Protein AF-F6GIS8-F1 (afdb_monomer_lite)

Sequence (156 aa):
MSRFMKQLMFVLVFIIVSCASQKDEVYVEKISKEFINNEFKYDIDNKVYLVNKKFLYSYSLIHNDKLVDLDLKAIRLTIQGTTLPFSKFDPDYNQTVIKYEYLDEKGKLMFSERTGLIENNNNIWIHPPRQGDAGILQLSAFPYIKLNNKKNGYGN

Foldseek 3Di:
DDPVVVVVVVVVVVVVVVPPPPPDADDQDDFDPVCPPPQQSQQPADDPQHAQDKDKDADWDADPNDTDDDQFGIKIKHFHGGQPPVCVVPVPSRFGKMKIFTAGPVRDGPDMDIDGWGDHQFKTFDQFDCPDPSVVVNVDRPPIGGHPPPPPDDDD

pLDDT: mean 83.44, std 16.34, range [37.34, 98.25]

Secondary structure (DSSP, 8-state):
--HHHHHHHHHHHHHHHTT-----SS-PPPPPGGGTT-TTTTTTT-SSS-TT-EEEEE--EEETTEEEP-S--EEEEEE--SSTTGGGT-TT--SEEEEEEEE-TT--EEEEEEEEEEESSSEEEEPPP-SGGGGGGGGS-TTEEE----------

Radius of gyration: 21.64 Å; chains: 1; bounding box: 45×61×56 Å

Structure (mmCIF, N/CA/C/O backbone):
data_AF-F6GIS8-F1
#
_entry.id   AF-F6GIS8-F1
#
loop_
_atom_site.group_PDB
_atom_site.id
_atom_site.type_symbol
_atom_site.label_atom_id
_atom_site.label_alt_id
_atom_site.label_comp_id
_atom_site.label_asym_id
_atom_site.label_entity_id
_atom_site.label_seq_id
_atom_site.pdbx_PDB_ins_code
_atom_site.Cartn_x
_atom_site.Cartn_y
_atom_site.Cartn_z
_atom_site.occupancy
_atom_site.B_iso_or_equiv
_atom_site.auth_seq_id
_atom_site.auth_comp_id
_atom_site.auth_asym_id
_atom_site.auth_atom_id
_atom_site.pdbx_PDB_model_num
ATOM 1 N N . MET A 1 1 ? 29.284 -45.718 21.729 1.00 59.50 1 MET A N 1
ATOM 2 C CA . MET A 1 1 ? 28.290 -44.619 21.780 1.00 59.50 1 MET A CA 1
ATOM 3 C C . MET A 1 1 ? 27.005 -45.142 22.407 1.00 59.50 1 MET A C 1
ATOM 5 O O . MET A 1 1 ? 26.498 -46.153 21.925 1.00 59.50 1 MET A O 1
ATOM 9 N N . SER A 1 2 ? 26.535 -44.538 23.506 1.00 76.00 2 SER A N 1
ATOM 10 C CA . SER A 1 2 ? 25.368 -45.039 24.250 1.00 76.00 2 SER A CA 1
ATOM 11 C C . SER A 1 2 ? 24.092 -44.962 23.401 1.00 76.00 2 SER A C 1
ATOM 13 O O . SER A 1 2 ? 23.977 -44.130 22.498 1.00 76.00 2 SER A O 1
ATOM 15 N N . ARG A 1 3 ? 23.117 -45.839 23.673 1.00 72.12 3 ARG A N 1
ATOM 16 C CA . ARG A 1 3 ? 21.815 -45.863 22.976 1.00 72.12 3 ARG A CA 1
ATOM 17 C C . ARG A 1 3 ? 21.102 -44.498 23.067 1.00 72.12 3 ARG A C 1
ATOM 19 O O . ARG A 1 3 ? 20.477 -44.075 22.102 1.00 72.12 3 ARG A O 1
ATOM 26 N N . PHE A 1 4 ? 21.331 -43.782 24.171 1.00 71.44 4 PHE A N 1
ATOM 27 C CA . PHE A 1 4 ? 20.887 -42.409 24.414 1.00 71.44 4 PHE A CA 1
ATOM 28 C C . PHE A 1 4 ? 21.554 -41.384 23.479 1.00 71.44 4 PHE A C 1
ATOM 30 O O . PHE A 1 4 ? 20.863 -40.574 22.873 1.00 71.44 4 PHE A O 1
ATOM 37 N N . MET A 1 5 ? 22.874 -41.462 23.257 1.00 66.56 5 MET A N 1
ATOM 38 C CA . MET A 1 5 ? 23.566 -40.570 22.309 1.00 66.56 5 MET A CA 1
ATOM 39 C C . MET A 1 5 ? 23.103 -40.766 20.859 1.00 66.56 5 MET A C 1
ATOM 41 O O . MET A 1 5 ? 23.060 -39.804 20.099 1.00 66.56 5 MET A O 1
ATOM 45 N N . LYS A 1 6 ? 22.722 -41.991 20.468 1.00 60.97 6 LYS A N 1
ATOM 46 C CA . LYS A 1 6 ? 22.160 -42.256 19.131 1.00 60.97 6 LYS A CA 1
ATOM 47 C C . LYS A 1 6 ? 20.760 -41.654 18.963 1.00 60.97 6 LYS A C 1
ATOM 49 O O . LYS A 1 6 ? 20.475 -41.108 17.904 1.00 60.97 6 LYS A O 1
ATOM 54 N N . GLN A 1 7 ? 19.916 -41.718 19.996 1.00 63.69 7 GLN A N 1
ATOM 55 C CA . GLN A 1 7 ? 18.584 -41.098 19.985 1.00 63.69 7 GLN A CA 1
ATOM 56 C C . GLN A 1 7 ? 18.667 -39.567 20.014 1.00 63.69 7 GLN A C 1
ATOM 58 O O . GLN A 1 7 ? 17.967 -38.914 19.248 1.00 63.69 7 GLN A O 1
ATOM 63 N N . LEU A 1 8 ? 19.576 -38.999 20.812 1.00 63.19 8 LEU A N 1
ATOM 64 C CA . LEU A 1 8 ? 19.806 -37.554 20.864 1.00 63.19 8 LEU A CA 1
ATOM 65 C C . LEU A 1 8 ? 20.335 -37.010 19.525 1.00 63.19 8 LEU A C 1
ATOM 67 O O . LEU A 1 8 ? 19.864 -35.974 19.066 1.00 63.19 8 LEU A O 1
ATOM 71 N N . MET A 1 9 ? 21.242 -37.735 18.855 1.00 61.47 9 MET A N 1
ATOM 72 C CA . MET A 1 9 ? 21.676 -37.384 17.496 1.00 61.47 9 MET A CA 1
ATOM 73 C C . MET A 1 9 ? 20.540 -37.485 16.472 1.00 61.47 9 MET A C 1
ATOM 75 O O . MET A 1 9 ? 20.432 -36.613 15.617 1.00 61.47 9 MET A O 1
ATOM 79 N N . PHE A 1 10 ? 19.680 -38.505 16.555 1.00 59.12 10 PHE A N 1
ATOM 80 C CA . PHE A 1 10 ? 18.535 -38.636 15.646 1.00 59.12 10 PHE A CA 1
ATOM 81 C C . PHE A 1 10 ? 17.529 -37.491 15.814 1.00 59.12 10 PHE A C 1
ATOM 83 O O . PHE A 1 10 ? 17.060 -36.944 14.820 1.00 59.12 10 PHE A O 1
ATOM 90 N N . VAL A 1 11 ? 17.242 -37.080 17.053 1.00 60.06 11 VAL A N 1
ATOM 91 C CA . VAL A 1 11 ? 16.357 -35.938 17.333 1.00 60.06 11 VAL A CA 1
ATOM 92 C C . VAL A 1 11 ? 16.974 -34.625 16.842 1.00 60.06 11 VAL A C 1
ATOM 94 O O . VAL A 1 11 ? 16.273 -33.829 16.223 1.00 60.06 11 VAL A O 1
ATOM 97 N N . LEU A 1 12 ? 18.285 -34.417 17.028 1.00 56.62 12 LEU A N 1
ATOM 98 C CA . LEU A 1 12 ? 18.959 -33.218 16.517 1.00 56.62 12 LEU A CA 1
ATOM 99 C C . LEU A 1 12 ? 18.890 -33.125 14.984 1.00 56.62 12 LEU A C 1
ATOM 101 O O . LEU A 1 12 ? 18.630 -32.049 14.459 1.00 56.62 12 LEU A O 1
ATOM 105 N N . VAL A 1 13 ? 19.059 -34.238 14.262 1.00 57.50 13 VAL A N 1
ATOM 106 C CA . VAL A 1 13 ? 18.997 -34.256 12.787 1.00 57.50 13 VAL A CA 1
ATOM 107 C C . VAL A 1 13 ? 17.603 -33.882 12.264 1.00 57.50 13 VAL A C 1
ATOM 109 O O . VAL A 1 13 ? 17.508 -33.147 11.284 1.00 57.50 13 VAL A O 1
ATOM 112 N N . PHE A 1 14 ? 16.519 -34.286 12.936 1.00 54.16 14 PHE A N 1
ATOM 113 C CA . PHE A 1 14 ? 15.154 -33.907 12.534 1.00 54.16 14 PHE A CA 1
ATOM 114 C C . PHE A 1 14 ? 14.824 -32.424 12.776 1.00 54.16 14 PHE A C 1
ATOM 116 O O . PHE A 1 14 ? 14.073 -31.828 11.999 1.00 54.16 14 PHE A O 1
ATOM 123 N N . ILE A 1 15 ? 15.411 -31.804 13.805 1.00 54.47 15 ILE A N 1
ATOM 124 C CA . ILE A 1 15 ? 15.214 -30.373 14.088 1.00 54.47 15 ILE A CA 1
ATOM 125 C C . ILE A 1 15 ? 15.908 -29.506 13.026 1.00 54.47 15 ILE A C 1
ATOM 127 O O . ILE A 1 15 ? 15.362 -28.485 12.617 1.00 54.47 15 ILE A O 1
ATOM 131 N N . ILE A 1 16 ? 17.066 -29.934 12.510 1.00 53.38 16 ILE A N 1
ATOM 132 C CA . ILE A 1 16 ? 17.821 -29.161 11.510 1.00 53.38 16 ILE A CA 1
ATOM 133 C C . ILE A 1 16 ? 17.137 -29.207 10.125 1.00 53.38 16 ILE A C 1
ATOM 135 O O . ILE A 1 16 ? 17.226 -28.247 9.364 1.00 53.38 16 ILE A O 1
ATOM 139 N N . VAL A 1 17 ? 16.396 -30.277 9.806 1.00 52.12 17 VAL A N 1
ATOM 140 C CA . VAL A 1 17 ? 15.697 -30.430 8.509 1.00 52.12 17 VAL A CA 1
ATOM 141 C C . VAL A 1 17 ? 14.349 -29.690 8.460 1.00 52.12 17 VAL A C 1
ATOM 143 O O . VAL A 1 17 ? 13.875 -29.355 7.378 1.00 52.12 17 VAL A O 1
ATOM 146 N N . SER A 1 18 ? 13.750 -29.343 9.605 1.00 46.34 18 SER A N 1
ATOM 147 C CA . SER A 1 18 ? 12.453 -28.635 9.636 1.00 46.34 18 SER A CA 1
ATOM 148 C C . SER A 1 18 ? 12.550 -27.117 9.418 1.00 46.34 18 SER A C 1
ATOM 150 O O . SER A 1 18 ? 11.527 -26.442 9.371 1.00 46.34 18 SER A O 1
ATOM 152 N N . CYS A 1 19 ? 13.757 -26.567 9.241 1.00 42.78 19 CYS A N 1
ATOM 153 C CA . CYS A 1 19 ? 13.974 -25.138 8.977 1.00 42.78 19 CYS A CA 1
ATOM 154 C C . CYS A 1 19 ? 14.082 -24.783 7.484 1.00 42.78 19 CYS A C 1
ATOM 156 O O . CYS A 1 19 ? 14.550 -23.697 7.135 1.00 42.78 19 CYS A O 1
ATOM 158 N N . ALA A 1 20 ? 13.612 -25.650 6.583 1.00 44.81 20 ALA A N 1
ATOM 159 C CA . ALA A 1 20 ? 13.283 -25.231 5.225 1.00 44.81 20 ALA A CA 1
ATOM 160 C C . ALA A 1 20 ? 11.990 -24.397 5.273 1.00 44.81 20 ALA A C 1
ATOM 162 O O . ALA A 1 20 ? 10.901 -24.884 4.983 1.00 44.81 20 ALA A O 1
ATOM 163 N N . SER A 1 21 ? 12.110 -23.143 5.715 1.00 46.19 21 SER A N 1
ATOM 164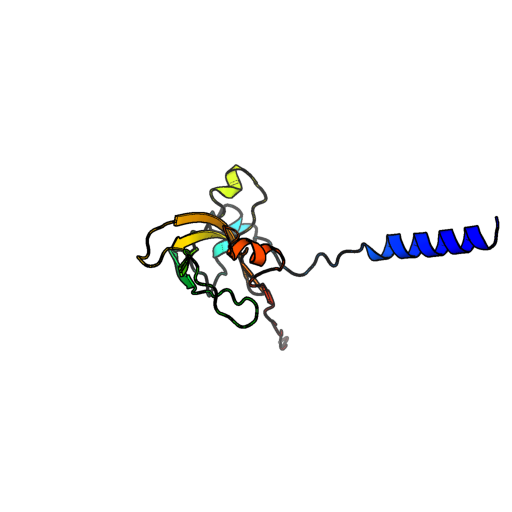 C CA . SER A 1 21 ? 11.060 -22.132 5.587 1.00 46.19 21 SER A CA 1
ATOM 165 C C . SER A 1 21 ? 10.557 -22.156 4.141 1.00 46.19 21 SER A C 1
ATOM 167 O O . SER A 1 21 ? 11.353 -21.976 3.219 1.00 46.19 21 SER A O 1
ATOM 169 N N . GLN A 1 22 ? 9.266 -22.441 3.942 1.00 44.47 22 GLN A N 1
ATOM 170 C CA . GLN A 1 22 ? 8.590 -22.287 2.653 1.00 44.47 22 GLN A CA 1
ATOM 171 C C . GLN A 1 22 ? 8.703 -20.818 2.244 1.00 44.47 22 GLN A C 1
ATOM 173 O O . GLN A 1 22 ? 7.927 -19.966 2.665 1.00 44.47 22 GLN A O 1
ATOM 178 N N . LYS A 1 23 ? 9.744 -20.515 1.477 1.00 47.72 23 LYS A N 1
ATOM 179 C CA . LYS A 1 23 ? 10.152 -19.165 1.104 1.00 47.72 23 LYS A CA 1
ATOM 180 C C . LYS A 1 23 ? 9.486 -18.725 -0.203 1.00 47.72 23 LYS A C 1
ATOM 182 O O . LYS A 1 23 ? 10.121 -18.031 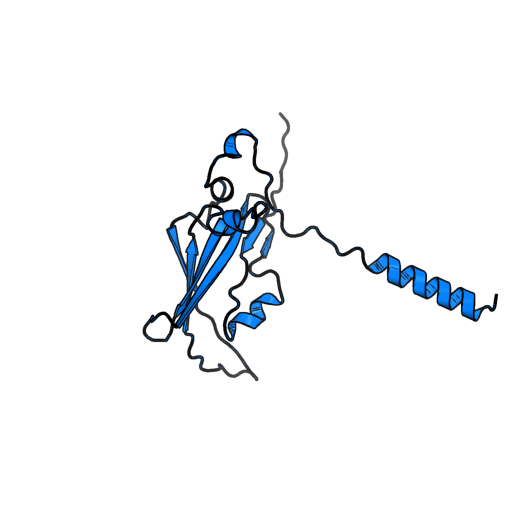-0.973 1.00 47.72 23 LYS A O 1
ATOM 187 N N . ASP A 1 24 ? 8.247 -19.136 -0.478 1.00 56.50 24 ASP A N 1
ATOM 188 C CA . ASP A 1 24 ? 7.653 -19.008 -1.821 1.00 56.50 24 ASP A CA 1
ATOM 189 C C . ASP A 1 24 ? 6.148 -18.692 -1.796 1.00 56.50 24 ASP A C 1
ATOM 191 O O . ASP A 1 24 ? 5.344 -19.435 -2.361 1.00 56.50 24 ASP A O 1
ATOM 195 N N . GLU A 1 25 ? 5.724 -17.595 -1.161 1.00 68.81 25 GLU A N 1
ATOM 196 C CA . GLU A 1 25 ? 4.316 -17.179 -1.289 1.00 68.81 25 GLU A CA 1
ATOM 197 C C . GLU A 1 25 ? 4.129 -15.865 -2.043 1.00 68.81 25 GLU A C 1
ATOM 199 O O . GLU A 1 25 ? 3.347 -15.846 -2.987 1.00 68.81 25 GLU A O 1
ATOM 204 N N . VAL A 1 26 ? 4.876 -14.797 -1.746 1.00 77.88 26 VAL A N 1
ATOM 205 C CA . VAL A 1 26 ? 4.754 -13.552 -2.526 1.00 77.88 26 VAL A CA 1
ATOM 206 C C . VAL A 1 26 ? 5.603 -13.637 -3.794 1.00 77.88 26 VAL A C 1
ATOM 208 O O . VAL A 1 26 ? 6.832 -13.636 -3.734 1.00 77.88 26 VAL A O 1
ATOM 211 N N . TYR A 1 27 ? 4.952 -13.678 -4.956 1.00 85.31 27 TYR A N 1
ATOM 212 C CA . TYR A 1 27 ? 5.625 -13.602 -6.246 1.00 85.31 27 TYR A CA 1
ATOM 213 C C . TYR A 1 27 ? 5.970 -12.142 -6.551 1.00 85.31 27 TYR A C 1
ATOM 215 O O . TYR A 1 27 ? 5.124 -11.361 -6.990 1.00 85.31 27 TYR A O 1
ATOM 223 N N . VAL A 1 28 ? 7.231 -11.781 -6.309 1.00 84.38 28 VAL A N 1
ATOM 224 C CA . VAL A 1 28 ? 7.827 -10.538 -6.814 1.00 84.38 28 VAL A CA 1
ATOM 225 C C . VAL A 1 28 ? 8.109 -10.727 -8.301 1.00 84.38 28 VAL A C 1
ATOM 227 O O . VAL A 1 28 ? 8.708 -11.727 -8.708 1.00 84.38 28 VAL A O 1
ATOM 230 N N . GLU A 1 29 ? 7.655 -9.793 -9.126 1.00 76.62 29 GLU A N 1
ATOM 231 C CA . GLU A 1 29 ? 7.816 -9.907 -10.569 1.00 76.62 29 GLU A CA 1
ATOM 232 C C . GLU A 1 29 ? 9.278 -9.783 -11.020 1.00 76.62 29 GLU A C 1
ATOM 234 O O . GLU A 1 29 ? 10.116 -9.135 -10.392 1.00 76.62 29 GLU A O 1
ATOM 239 N N . LYS A 1 30 ? 9.580 -10.423 -12.152 1.00 83.38 30 LYS A N 1
ATOM 240 C CA . LYS A 1 30 ? 10.847 -10.248 -12.861 1.00 83.38 30 LYS A CA 1
ATOM 241 C C . LYS A 1 30 ? 10.602 -9.319 -14.036 1.00 83.38 30 LYS A C 1
ATOM 243 O O . LYS A 1 30 ? 9.879 -9.682 -14.961 1.00 83.38 30 LYS A O 1
ATOM 248 N N . ILE A 1 31 ? 11.245 -8.161 -14.011 1.00 85.25 31 ILE A N 1
ATOM 249 C CA . ILE A 1 31 ? 11.080 -7.142 -15.044 1.00 85.25 31 ILE A CA 1
ATOM 250 C C . ILE A 1 31 ? 11.759 -7.574 -16.348 1.00 85.25 31 ILE A C 1
ATOM 252 O O . ILE A 1 31 ? 12.907 -8.031 -16.354 1.00 85.25 31 ILE A O 1
ATOM 256 N N . SER A 1 32 ? 11.049 -7.430 -17.469 1.00 83.81 32 SER A N 1
ATOM 257 C CA . SER A 1 32 ? 11.602 -7.687 -18.799 1.00 83.81 32 SER A CA 1
ATOM 258 C C . SER A 1 32 ? 12.686 -6.658 -19.148 1.00 83.81 32 SER A C 1
ATOM 260 O O . SER A 1 32 ? 12.671 -5.511 -18.701 1.00 83.81 32 SER A O 1
ATOM 262 N N . LYS A 1 33 ? 13.662 -7.055 -19.976 1.00 86.94 33 LYS A N 1
ATOM 263 C CA . LYS A 1 33 ? 14.813 -6.197 -20.333 1.00 86.94 33 LYS A CA 1
ATOM 264 C C . LYS A 1 33 ? 14.405 -4.854 -20.954 1.00 86.94 33 LYS A C 1
ATOM 266 O O . LYS A 1 33 ? 15.117 -3.872 -20.784 1.00 86.94 33 LYS A O 1
ATOM 271 N N . GLU A 1 34 ? 13.271 -4.813 -21.646 1.00 88.88 34 GLU A N 1
ATOM 272 C CA . GLU A 1 34 ? 12.689 -3.601 -22.241 1.00 88.88 34 GLU A CA 1
ATOM 273 C C . GLU A 1 34 ? 12.262 -2.555 -21.194 1.00 88.88 34 GLU A C 1
ATOM 275 O O . GLU A 1 34 ? 12.366 -1.360 -21.459 1.00 88.88 34 GLU A O 1
ATOM 280 N N . PHE A 1 35 ? 11.850 -2.973 -19.991 1.00 86.06 35 PHE A N 1
ATOM 281 C CA . PHE A 1 35 ? 11.367 -2.072 -18.939 1.00 86.06 35 PHE A CA 1
ATOM 282 C C . PHE A 1 35 ? 12.402 -1.804 -17.846 1.00 86.06 35 PHE A C 1
ATOM 284 O O . PHE A 1 35 ? 12.107 -1.084 -16.898 1.00 86.06 35 PHE A O 1
ATOM 291 N N . ILE A 1 36 ? 13.629 -2.323 -17.958 1.00 86.06 36 ILE A N 1
ATOM 292 C CA . ILE A 1 36 ? 14.623 -2.232 -16.875 1.00 86.06 36 ILE A CA 1
ATOM 293 C C . ILE A 1 36 ? 14.918 -0.780 -16.448 1.00 86.06 36 ILE A C 1
ATOM 295 O O . ILE A 1 36 ? 15.043 -0.487 -15.254 1.00 86.06 36 ILE A O 1
ATOM 299 N N . ASN A 1 37 ? 14.927 0.135 -17.424 1.00 87.38 37 ASN A N 1
ATOM 300 C CA . ASN A 1 37 ? 15.158 1.569 -17.234 1.00 87.38 37 ASN A CA 1
ATOM 301 C C . ASN A 1 37 ? 13.866 2.377 -17.036 1.00 87.38 37 ASN A C 1
ATOM 303 O O . ASN A 1 37 ? 13.935 3.589 -16.853 1.00 87.38 37 ASN A O 1
ATOM 307 N N . ASN A 1 38 ? 12.695 1.739 -17.086 1.00 89.31 38 ASN A N 1
ATOM 308 C CA . ASN A 1 38 ? 11.431 2.408 -16.810 1.00 89.31 38 ASN A CA 1
ATOM 309 C C . ASN A 1 38 ? 11.296 2.620 -15.293 1.00 89.31 38 ASN A C 1
ATOM 311 O O . ASN A 1 38 ? 11.485 1.695 -14.495 1.00 89.31 38 ASN A O 1
ATOM 315 N N . GLU A 1 39 ? 10.993 3.852 -14.886 1.00 88.19 39 GLU A N 1
ATOM 316 C CA . GLU A 1 39 ? 10.791 4.200 -13.478 1.00 88.19 39 GLU A CA 1
ATOM 317 C C . GLU A 1 39 ? 9.514 3.575 -12.900 1.00 88.19 39 GLU A C 1
ATOM 319 O O . GLU A 1 39 ? 9.483 3.265 -11.713 1.00 88.19 39 GLU A O 1
ATOM 324 N N . PHE A 1 40 ? 8.519 3.309 -13.751 1.00 90.75 40 PHE A N 1
ATOM 325 C CA . PHE A 1 40 ? 7.229 2.701 -13.420 1.00 90.75 40 PHE A CA 1
ATOM 326 C C . PHE A 1 40 ? 7.193 1.189 -13.661 1.00 90.75 40 PHE A C 1
ATOM 328 O O . PHE A 1 40 ? 6.120 0.605 -13.757 1.00 90.75 40 PHE A O 1
ATOM 335 N N . LYS A 1 41 ? 8.345 0.527 -13.820 1.00 92.06 41 LYS A N 1
ATOM 336 C CA . LYS A 1 41 ? 8.404 -0.886 -14.236 1.00 92.06 41 LYS A CA 1
ATOM 337 C C . LYS A 1 41 ? 7.602 -1.858 -13.362 1.00 92.06 41 LYS A C 1
ATOM 339 O O . LYS A 1 41 ? 7.168 -2.863 -13.900 1.00 92.06 41 LYS A O 1
ATOM 344 N N . TYR A 1 42 ? 7.380 -1.524 -12.087 1.00 93.69 42 TYR A N 1
ATOM 345 C CA . TYR A 1 42 ? 6.579 -2.324 -11.151 1.00 93.69 42 TYR A CA 1
ATOM 346 C C . TYR A 1 42 ? 5.104 -1.899 -11.053 1.00 93.69 42 TYR A C 1
ATOM 348 O O . TYR A 1 42 ? 4.363 -2.404 -10.222 1.00 93.69 42 TYR A O 1
ATOM 356 N N . ASP A 1 43 ? 4.681 -0.917 -11.852 1.00 93.69 43 ASP A N 1
ATOM 357 C CA . ASP A 1 43 ? 3.312 -0.391 -11.844 1.00 93.69 43 ASP A CA 1
ATOM 358 C C . ASP A 1 43 ? 2.531 -0.752 -13.113 1.00 93.69 43 ASP A C 1
ATOM 360 O O . ASP A 1 43 ? 1.323 -0.525 -13.180 1.00 93.69 43 ASP A O 1
ATOM 364 N N . ILE A 1 44 ? 3.225 -1.238 -14.150 1.00 91.31 44 ILE A N 1
ATOM 365 C CA . ILE A 1 44 ? 2.691 -1.382 -15.514 1.00 91.31 44 ILE A CA 1
ATOM 366 C C . ILE A 1 44 ? 1.580 -2.431 -15.582 1.00 91.31 44 ILE A C 1
ATOM 368 O O . ILE A 1 44 ? 0.645 -2.275 -16.369 1.00 91.31 44 ILE A O 1
ATOM 372 N N . ASP A 1 45 ? 1.672 -3.497 -14.791 1.00 90.12 45 ASP A N 1
ATOM 373 C CA . ASP A 1 45 ? 0.700 -4.586 -14.778 1.00 90.12 45 ASP A CA 1
ATOM 374 C C . ASP A 1 45 ? -0.316 -4.496 -13.626 1.00 90.12 45 ASP A C 1
ATOM 376 O O . ASP A 1 45 ? -1.230 -5.329 -13.563 1.00 90.12 45 ASP A O 1
ATOM 380 N N . ASN A 1 46 ? -0.243 -3.443 -12.797 1.00 94.00 46 ASN A N 1
ATOM 381 C CA . ASN A 1 46 ? -1.265 -3.129 -11.800 1.00 94.00 46 ASN A CA 1
ATOM 382 C C . ASN A 1 46 ? -2.612 -2.864 -12.496 1.00 94.00 46 ASN A C 1
ATOM 384 O O . ASN A 1 46 ? -2.716 -2.046 -13.412 1.00 94.00 46 ASN A O 1
ATOM 388 N N . LYS A 1 47 ? -3.686 -3.518 -12.040 1.00 95.06 47 LYS A N 1
ATOM 389 C CA . LYS A 1 47 ? -5.054 -3.360 -12.574 1.00 95.06 47 LYS A CA 1
ATOM 390 C C . LYS A 1 47 ? -5.982 -2.691 -11.566 1.00 95.06 47 LYS A C 1
ATOM 392 O O . LYS A 1 47 ? -6.875 -1.932 -11.946 1.00 95.06 47 LYS A O 1
ATOM 397 N N . VAL A 1 48 ? -5.786 -2.958 -10.280 1.00 95.25 48 VAL A N 1
ATOM 398 C CA . VAL A 1 48 ? -6.595 -2.436 -9.177 1.00 95.25 48 VAL A CA 1
ATOM 399 C C . VAL A 1 48 ? -5.939 -1.188 -8.596 1.00 95.25 48 VAL A C 1
ATOM 401 O O . VAL A 1 48 ? -6.572 -0.123 -8.525 1.00 95.25 48 VAL A O 1
ATOM 404 N N . TYR A 1 49 ? -4.665 -1.296 -8.223 1.00 96.06 49 TYR A N 1
ATOM 405 C CA . TYR A 1 49 ? -3.900 -0.274 -7.519 1.00 96.06 49 TYR A CA 1
ATOM 406 C C . TYR A 1 49 ? -3.098 0.588 -8.496 1.00 96.06 49 TYR A C 1
ATOM 408 O O . TYR A 1 49 ? -1.873 0.574 -8.544 1.00 96.06 49 TYR A O 1
ATOM 416 N N . LEU A 1 50 ? -3.830 1.372 -9.286 1.00 97.00 50 LEU A N 1
ATOM 417 C CA . LEU A 1 50 ? -3.251 2.286 -10.271 1.00 97.00 50 LEU A CA 1
ATOM 418 C C . LEU A 1 50 ? -2.612 3.512 -9.605 1.00 97.00 50 LEU A C 1
ATOM 420 O O . LEU A 1 50 ? -3.143 4.037 -8.623 1.00 97.00 50 LEU A O 1
ATOM 424 N N . VAL A 1 51 ? -1.521 4.015 -10.186 1.00 96.62 51 VAL A N 1
ATOM 425 C CA . VAL A 1 51 ? -0.825 5.231 -9.732 1.00 96.62 51 VAL A CA 1
ATOM 426 C C . VAL A 1 51 ? -1.806 6.399 -9.560 1.00 96.62 51 VAL A C 1
ATOM 428 O O . VAL A 1 51 ? -2.719 6.598 -10.361 1.00 96.62 51 VAL A O 1
ATOM 431 N N . ASN A 1 52 ? -1.628 7.172 -8.488 1.00 96.69 52 ASN A N 1
ATOM 432 C CA . ASN A 1 52 ? -2.487 8.264 -8.016 1.00 96.69 52 ASN A CA 1
ATOM 433 C C . ASN A 1 52 ? -3.874 7.864 -7.488 1.00 96.69 52 ASN A C 1
ATOM 435 O O . ASN A 1 52 ? -4.579 8.733 -6.959 1.00 96.69 52 ASN A O 1
ATOM 439 N N . LYS A 1 53 ? -4.281 6.585 -7.545 1.00 97.88 53 LYS A N 1
ATOM 440 C CA . LYS A 1 53 ? -5.498 6.156 -6.844 1.00 97.88 53 LYS A CA 1
ATOM 441 C C . LYS A 1 53 ? -5.336 6.264 -5.336 1.00 97.88 53 LYS A C 1
ATOM 443 O O . LYS A 1 53 ? -4.252 6.092 -4.773 1.00 97.88 53 LYS A O 1
ATOM 448 N N . LYS A 1 54 ? -6.468 6.536 -4.690 1.00 98.00 54 LYS A N 1
ATOM 449 C CA . LYS A 1 54 ? -6.592 6.642 -3.241 1.00 98.00 54 LYS A CA 1
ATOM 450 C C . LYS A 1 54 ? -7.680 5.702 -2.752 1.00 98.00 54 LYS A C 1
ATOM 452 O O . LYS A 1 54 ? -8.752 5.642 -3.346 1.00 98.00 54 LYS A O 1
ATOM 457 N N . PHE A 1 55 ? -7.400 5.017 -1.655 1.00 96.88 55 PHE A N 1
ATOM 458 C CA . PHE A 1 55 ? -8.324 4.118 -0.979 1.00 96.88 55 PHE A CA 1
ATOM 459 C C . PHE A 1 55 ? -8.439 4.564 0.471 1.00 96.88 55 PHE A C 1
ATOM 461 O O . PHE A 1 55 ? -7.432 4.902 1.095 1.00 96.88 55 PHE A O 1
ATOM 468 N N . LEU A 1 56 ? -9.661 4.595 0.990 1.00 96.31 56 LEU A N 1
ATOM 469 C CA . LEU A 1 56 ? -9.928 4.932 2.379 1.00 96.31 56 LEU A CA 1
ATOM 470 C C . LEU A 1 56 ? -10.399 3.670 3.094 1.00 96.31 56 LEU A C 1
ATOM 472 O O . LEU A 1 56 ? -11.415 3.091 2.717 1.00 96.31 56 LEU A O 1
ATOM 476 N N . TYR A 1 57 ? -9.652 3.255 4.107 1.00 91.94 57 TYR A N 1
ATOM 477 C CA . TYR A 1 57 ? -9.978 2.117 4.951 1.00 91.94 57 TYR A CA 1
ATOM 478 C C . TYR A 1 57 ? -10.485 2.617 6.299 1.00 91.94 57 TYR A C 1
ATOM 480 O O . TYR A 1 57 ? -9.845 3.454 6.941 1.00 91.94 57 TYR A O 1
ATOM 488 N N . SER A 1 58 ? -11.616 2.075 6.736 1.00 87.50 58 SER A N 1
ATOM 489 C CA . SER A 1 58 ? -12.024 2.089 8.138 1.00 87.50 58 SER A CA 1
ATOM 490 C C . SER A 1 58 ? -11.482 0.845 8.833 1.00 87.50 58 SER A C 1
ATOM 492 O O . SER A 1 58 ? -11.297 -0.195 8.201 1.00 87.50 58 SER A O 1
ATOM 494 N N . TYR A 1 59 ? -11.279 0.925 10.139 1.00 85.94 59 TYR A N 1
ATOM 495 C CA . TYR A 1 59 ? -10.839 -0.202 10.948 1.00 85.94 59 TYR A CA 1
ATOM 496 C C . TYR A 1 59 ? -11.466 -0.106 12.341 1.00 85.94 59 TYR A C 1
ATOM 498 O O . TYR A 1 59 ? -11.960 0.948 12.741 1.00 85.94 59 TYR A O 1
ATOM 506 N N . SER A 1 60 ? -11.478 -1.221 13.061 1.00 89.88 60 SER A N 1
ATOM 507 C CA . SER A 1 60 ? -12.047 -1.317 14.402 1.00 89.88 60 SER A CA 1
ATOM 508 C C . SER A 1 60 ? -11.207 -2.265 15.240 1.00 89.88 60 SER A C 1
ATOM 510 O O . SER A 1 60 ? -10.871 -3.355 14.772 1.00 89.88 60 SER A O 1
ATOM 512 N N . LEU A 1 61 ? -10.919 -1.883 16.481 1.00 89.94 61 LEU A N 1
ATOM 513 C CA . LEU A 1 61 ? -10.325 -2.776 17.467 1.00 89.94 61 LEU A CA 1
ATOM 514 C C . LEU A 1 61 ? -11.430 -3.304 18.383 1.00 89.94 61 LEU A C 1
ATOM 516 O O . LEU A 1 61 ? -12.210 -2.529 18.935 1.00 89.94 61 LEU A O 1
ATOM 520 N N . ILE A 1 62 ? -11.492 -4.626 18.531 1.00 92.75 62 ILE A N 1
ATOM 521 C CA . ILE A 1 62 ? -12.423 -5.300 19.436 1.00 92.75 62 ILE A CA 1
ATOM 522 C C . ILE A 1 62 ? -11.601 -5.946 20.547 1.00 92.75 62 ILE A C 1
ATOM 524 O O . ILE A 1 62 ? -10.704 -6.744 20.277 1.00 92.75 62 ILE A O 1
ATOM 528 N N . HIS A 1 63 ? -11.914 -5.610 21.795 1.00 92.62 63 HIS A N 1
ATOM 529 C CA . HIS A 1 63 ? -11.298 -6.197 22.978 1.00 92.62 63 HIS A CA 1
ATOM 530 C C . HIS A 1 63 ? -12.391 -6.681 23.932 1.00 92.62 63 HIS A C 1
ATOM 532 O O . HIS A 1 63 ? -13.237 -5.893 24.351 1.00 92.62 63 HIS A O 1
ATOM 538 N N . ASN A 1 64 ? -12.382 -7.976 24.271 1.00 95.75 64 ASN A N 1
ATOM 539 C CA . ASN A 1 64 ? -13.414 -8.622 25.096 1.00 95.75 64 ASN A CA 1
ATOM 540 C C . ASN A 1 64 ? -14.842 -8.305 24.607 1.00 95.75 64 ASN A C 1
ATOM 542 O O . ASN A 1 64 ? -15.669 -7.811 25.373 1.00 95.75 64 ASN A O 1
ATOM 546 N N . ASP A 1 65 ? -15.084 -8.510 23.308 1.00 95.69 65 ASP A N 1
ATOM 547 C CA . ASP A 1 65 ? -16.358 -8.249 22.616 1.00 95.69 65 ASP A CA 1
ATOM 548 C C . ASP A 1 65 ? -16.857 -6.794 22.664 1.00 95.69 65 ASP A C 1
ATOM 550 O O . ASP A 1 65 ? -18.002 -6.502 22.317 1.00 95.69 65 ASP A O 1
ATOM 554 N N . LYS A 1 66 ? -15.996 -5.849 23.056 1.00 96.75 66 LYS A N 1
ATOM 555 C CA . LYS A 1 66 ? -16.295 -4.416 23.061 1.00 96.75 66 LYS A CA 1
ATOM 556 C C . LYS A 1 66 ? -15.462 -3.696 22.017 1.00 96.75 66 LYS A C 1
ATOM 558 O O . LYS A 1 66 ? -14.257 -3.922 21.907 1.00 96.75 66 LYS A O 1
ATOM 563 N N . LEU A 1 67 ? -16.112 -2.802 21.277 1.00 94.81 67 LEU A N 1
ATOM 564 C CA . LEU A 1 67 ? -15.417 -1.851 20.418 1.00 94.81 67 LEU A CA 1
ATOM 565 C C . LEU A 1 67 ? -14.586 -0.909 21.288 1.00 94.81 67 LEU A C 1
ATOM 567 O O . LEU A 1 67 ? -15.096 -0.323 22.245 1.00 94.81 67 LEU A O 1
ATOM 571 N N . VAL A 1 68 ? -13.310 -0.787 20.949 1.00 93.94 68 VAL A N 1
ATOM 572 C CA . VAL A 1 68 ? -12.404 0.185 21.552 1.00 93.94 68 VAL A CA 1
ATOM 573 C C . VAL A 1 68 ? -12.509 1.477 20.754 1.00 93.94 68 VAL A C 1
ATOM 575 O O . VAL A 1 68 ? -12.428 1.458 19.524 1.00 93.94 68 VAL A O 1
ATOM 578 N N . ASP A 1 69 ? -12.701 2.593 21.451 1.00 92.31 69 ASP A N 1
ATOM 579 C CA . ASP A 1 69 ? -12.639 3.910 20.828 1.00 92.31 69 ASP A CA 1
ATOM 580 C C . ASP A 1 69 ? -11.174 4.302 20.607 1.00 92.31 69 ASP A C 1
ATOM 582 O O . ASP A 1 69 ? -10.382 4.313 21.548 1.00 92.31 69 ASP A O 1
ATOM 586 N N . LEU A 1 70 ? -10.809 4.561 19.351 1.00 90.62 70 LEU A N 1
ATOM 587 C CA . LEU A 1 70 ? -9.435 4.844 18.927 1.00 90.62 70 LEU A CA 1
ATOM 588 C C . LEU A 1 70 ? -9.320 6.270 18.398 1.00 90.62 70 LEU A C 1
ATOM 590 O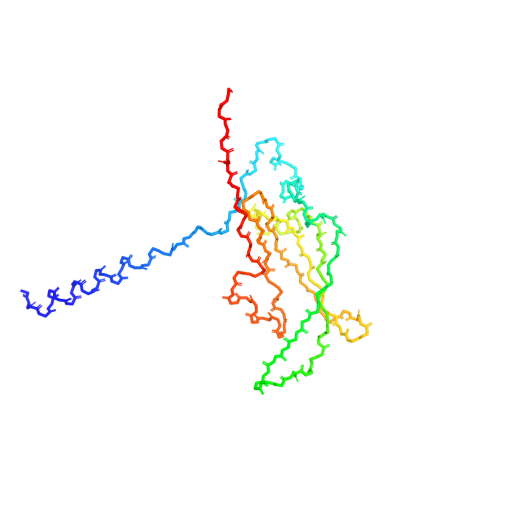 O . LEU A 1 70 ? -10.223 6.732 17.705 1.00 90.62 70 LEU A O 1
ATOM 594 N N . ASP A 1 71 ? -8.193 6.936 18.640 1.00 90.88 71 ASP A N 1
ATOM 595 C CA . ASP A 1 71 ? -7.934 8.270 18.075 1.00 90.88 71 ASP A CA 1
ATOM 596 C C . ASP A 1 71 ? -7.822 8.231 16.545 1.00 90.88 71 ASP A C 1
ATOM 598 O O . ASP A 1 71 ? -8.296 9.121 15.837 1.00 90.88 71 ASP A O 1
ATOM 602 N N . LEU A 1 72 ? -7.205 7.169 16.027 1.00 92.06 72 LEU A N 1
ATOM 603 C CA . LEU A 1 72 ? -7.143 6.899 14.602 1.00 92.06 72 LEU A CA 1
ATOM 604 C C . LEU A 1 72 ? -8.530 6.408 14.135 1.00 92.06 72 LEU A C 1
ATOM 606 O O . LEU A 1 72 ? -9.141 5.519 14.722 1.00 92.06 72 LEU A O 1
ATOM 610 N N . LYS A 1 73 ? -9.061 7.015 13.071 1.00 92.50 73 LYS A N 1
ATOM 611 C CA . LYS A 1 73 ? -10.402 6.709 12.537 1.00 92.50 73 LYS A CA 1
ATOM 612 C C . LYS A 1 73 ? -10.370 6.165 11.119 1.00 92.50 73 LYS A C 1
ATOM 614 O O . LYS A 1 73 ? -11.229 5.368 10.745 1.00 92.50 73 LYS A O 1
ATOM 619 N N . ALA A 1 74 ? -9.380 6.567 10.327 1.00 94.38 74 ALA A N 1
ATOM 620 C CA . ALA A 1 74 ? -9.238 6.088 8.962 1.00 94.38 74 ALA A CA 1
ATOM 621 C C . ALA A 1 74 ? -7.778 6.001 8.523 1.00 94.38 74 ALA A C 1
ATOM 623 O O . ALA A 1 74 ? -6.923 6.776 8.951 1.00 94.38 74 ALA A O 1
ATOM 624 N N . ILE A 1 75 ? -7.516 5.084 7.597 1.00 95.12 75 ILE A N 1
ATOM 625 C CA . ILE A 1 75 ? -6.231 4.956 6.914 1.00 95.12 75 ILE A CA 1
ATOM 626 C C . ILE A 1 75 ? -6.462 5.245 5.436 1.00 95.12 75 ILE A C 1
ATOM 628 O O . ILE A 1 75 ? -7.221 4.549 4.761 1.00 95.12 75 ILE A O 1
ATOM 632 N N . ARG A 1 76 ? -5.796 6.271 4.911 1.00 97.50 76 ARG A N 1
ATOM 633 C CA . ARG A 1 76 ? -5.793 6.585 3.484 1.00 97.50 76 ARG A CA 1
ATOM 634 C C . ARG A 1 76 ? -4.535 6.022 2.838 1.00 97.50 76 ARG A C 1
ATOM 636 O O . ARG A 1 76 ? -3.428 6.465 3.125 1.00 97.50 76 ARG A O 1
ATOM 643 N N . LEU A 1 77 ? -4.724 5.076 1.930 1.00 97.44 77 LEU A N 1
ATOM 644 C CA . LEU A 1 77 ? -3.691 4.549 1.047 1.00 97.44 77 LEU A CA 1
ATOM 645 C C . LEU A 1 77 ? -3.661 5.377 -0.235 1.00 97.44 77 LEU A C 1
ATOM 647 O O . LEU A 1 77 ? -4.691 5.540 -0.883 1.00 97.44 77 LEU A O 1
ATOM 651 N N . THR A 1 78 ? -2.491 5.872 -0.623 1.00 98.25 78 THR A N 1
ATOM 652 C CA . THR A 1 78 ? -2.251 6.486 -1.935 1.00 98.25 78 THR A CA 1
ATOM 653 C C . THR A 1 78 ? -1.217 5.670 -2.691 1.00 98.25 78 THR A C 1
ATOM 655 O O . THR A 1 78 ? -0.134 5.416 -2.160 1.00 98.25 78 THR A O 1
ATOM 658 N N . ILE A 1 79 ? -1.526 5.305 -3.933 1.00 97.88 79 ILE A N 1
ATOM 659 C CA . ILE A 1 79 ? -0.563 4.656 -4.824 1.00 97.88 79 ILE A CA 1
ATOM 660 C C . ILE A 1 79 ? 0.325 5.739 -5.417 1.00 97.88 79 ILE A C 1
ATOM 662 O O . ILE A 1 79 ? -0.150 6.574 -6.185 1.00 97.88 79 ILE A O 1
ATOM 666 N N . GLN A 1 80 ? 1.593 5.776 -5.014 1.00 96.88 80 GLN A N 1
ATOM 667 C CA . GLN A 1 80 ? 2.531 6.777 -5.521 1.00 96.88 80 GLN A CA 1
ATOM 668 C C . GLN A 1 80 ? 3.148 6.343 -6.849 1.00 96.88 80 GLN A C 1
ATOM 670 O O . GLN A 1 80 ? 3.423 7.203 -7.681 1.00 96.88 80 GLN A O 1
ATOM 675 N N . GLY A 1 81 ? 3.308 5.034 -7.051 1.00 94.38 81 GLY A N 1
ATOM 676 C CA . GLY A 1 81 ? 4.015 4.497 -8.205 1.00 94.38 81 GLY A CA 1
ATOM 677 C C . GLY A 1 81 ? 5.525 4.621 -8.056 1.00 94.38 81 GLY A C 1
ATOM 678 O O . GLY A 1 81 ? 6.036 5.230 -7.111 1.00 94.38 81 GLY A O 1
ATOM 679 N N . THR A 1 82 ? 6.233 4.088 -9.041 1.00 93.31 82 THR A N 1
ATOM 680 C CA . THR A 1 82 ? 7.689 4.000 -9.130 1.00 93.31 82 THR A CA 1
ATOM 681 C C . THR A 1 82 ? 8.319 3.178 -8.007 1.00 93.31 82 THR A C 1
ATOM 683 O O . THR A 1 82 ? 7.645 2.716 -7.088 1.00 93.31 82 THR A O 1
ATOM 686 N N . THR A 1 83 ? 9.645 3.036 -8.051 1.00 90.50 83 THR A N 1
ATOM 687 C CA . THR A 1 83 ? 10.462 2.529 -6.933 1.00 90.50 83 THR A CA 1
ATOM 688 C C . THR A 1 83 ? 11.027 3.642 -6.050 1.00 90.50 83 THR A C 1
ATOM 690 O O . THR A 1 83 ? 11.696 3.378 -5.048 1.00 90.50 83 THR A O 1
ATOM 693 N N . LEU A 1 84 ? 10.827 4.908 -6.423 1.00 87.62 84 LEU A N 1
ATOM 694 C CA . LEU A 1 84 ? 11.370 6.049 -5.701 1.00 87.62 84 LEU A CA 1
ATOM 695 C C . LEU A 1 84 ? 10.458 6.434 -4.524 1.00 87.62 84 LEU A C 1
ATOM 697 O O . LEU A 1 84 ? 9.237 6.437 -4.644 1.00 87.62 84 LEU A O 1
ATOM 701 N N . PRO A 1 85 ? 11.031 6.820 -3.370 1.00 89.19 85 PRO A N 1
ATOM 702 C CA . PRO A 1 85 ? 12.451 7.093 -3.149 1.00 89.19 85 PRO A CA 1
ATOM 703 C C . PRO A 1 85 ? 13.289 5.870 -2.743 1.00 89.19 85 PRO A C 1
ATOM 705 O O . PRO A 1 85 ? 14.501 6.019 -2.610 1.00 89.19 85 PRO A O 1
ATOM 708 N N . PHE A 1 86 ? 12.688 4.699 -2.514 1.00 90.31 86 PHE A N 1
ATOM 709 C CA . PHE A 1 86 ? 13.378 3.553 -1.911 1.00 90.31 86 PHE A CA 1
ATOM 710 C C . PHE A 1 86 ? 14.547 3.043 -2.742 1.00 90.31 86 PHE A C 1
ATOM 712 O O . PHE A 1 86 ? 15.593 2.774 -2.161 1.00 90.31 86 PHE A O 1
ATOM 719 N N . SER A 1 87 ? 14.447 3.050 -4.073 1.00 88.44 87 SER A N 1
ATOM 720 C CA . SER A 1 87 ? 15.554 2.624 -4.940 1.00 88.44 87 SER A CA 1
ATOM 721 C C . SER A 1 87 ? 16.835 3.460 -4.813 1.00 88.44 87 SER A C 1
ATOM 723 O O . SER A 1 87 ? 17.880 3.049 -5.306 1.00 88.44 87 SER A O 1
ATOM 725 N N . LYS A 1 88 ? 16.794 4.624 -4.142 1.00 89.19 88 LYS A N 1
ATOM 726 C CA . LYS A 1 88 ? 18.002 5.395 -3.790 1.00 89.19 88 LYS A CA 1
ATOM 727 C C . LYS A 1 88 ? 18.771 4.809 -2.604 1.00 89.19 88 LYS A C 1
ATOM 729 O O . LYS A 1 88 ? 19.963 5.068 -2.481 1.00 89.19 88 LYS A O 1
ATOM 734 N N . PHE A 1 89 ? 18.085 4.095 -1.718 1.00 90.88 89 PHE A N 1
ATOM 735 C CA . PHE A 1 89 ? 18.639 3.530 -0.485 1.00 90.88 89 PHE A CA 1
ATOM 736 C C . PHE A 1 89 ? 18.799 2.011 -0.575 1.00 90.88 89 PHE A C 1
ATOM 738 O O . PHE A 1 89 ? 19.717 1.458 0.019 1.00 90.88 89 PHE A O 1
ATOM 745 N N . ASP A 1 90 ? 17.916 1.367 -1.332 1.00 87.69 90 ASP A N 1
ATOM 746 C CA . ASP A 1 90 ? 17.893 -0.061 -1.603 1.00 87.69 90 ASP A CA 1
ATOM 747 C C . ASP A 1 90 ? 17.739 -0.273 -3.119 1.00 87.69 90 ASP A C 1
ATOM 749 O O . ASP A 1 90 ? 16.620 -0.223 -3.635 1.00 87.69 90 ASP A O 1
ATOM 753 N N . PRO A 1 91 ? 18.848 -0.462 -3.858 1.00 86.50 91 PRO A N 1
ATOM 754 C CA . PRO A 1 91 ? 18.815 -0.685 -5.303 1.00 86.50 91 PRO A CA 1
ATOM 755 C C . PRO A 1 91 ? 17.970 -1.892 -5.733 1.00 86.50 91 PRO A C 1
ATOM 757 O O . PRO A 1 91 ? 17.526 -1.927 -6.880 1.00 86.50 91 PRO A O 1
ATOM 760 N N . ASP A 1 92 ? 17.720 -2.838 -4.822 1.00 86.62 92 ASP A N 1
ATOM 761 C CA . ASP A 1 92 ? 16.939 -4.053 -5.060 1.00 86.62 92 ASP A CA 1
ATOM 762 C C . ASP A 1 92 ? 15.453 -3.880 -4.682 1.00 86.62 92 ASP A C 1
ATOM 764 O O . ASP A 1 92 ? 14.689 -4.851 -4.640 1.00 86.62 92 ASP A O 1
ATOM 768 N N . TYR A 1 93 ? 15.009 -2.645 -4.424 1.00 87.50 93 TYR A N 1
ATOM 769 C CA . TYR A 1 93 ? 13.611 -2.350 -4.141 1.00 87.50 93 TYR A CA 1
ATOM 770 C C . TYR A 1 93 ? 12.726 -2.559 -5.380 1.00 87.50 93 TYR A C 1
ATOM 772 O O . TYR A 1 93 ? 12.671 -1.726 -6.290 1.00 87.50 93 TYR A O 1
ATOM 780 N N . ASN A 1 94 ? 11.996 -3.675 -5.379 1.00 91.62 94 ASN A N 1
ATOM 781 C CA . ASN A 1 94 ? 11.280 -4.204 -6.542 1.00 91.62 94 ASN A CA 1
ATOM 782 C C . ASN A 1 94 ? 9.752 -4.182 -6.365 1.00 91.62 94 ASN A C 1
ATOM 784 O O . ASN A 1 94 ? 9.089 -5.209 -6.501 1.00 91.62 94 ASN A O 1
ATOM 788 N N . GLN A 1 95 ? 9.210 -3.040 -5.939 1.00 93.44 95 GLN A N 1
ATOM 789 C CA . GLN A 1 95 ? 7.803 -2.890 -5.552 1.00 93.44 95 GLN A CA 1
ATOM 790 C C . GLN A 1 95 ? 7.278 -1.507 -5.959 1.00 93.44 95 GLN A C 1
ATOM 792 O O . GLN A 1 95 ? 8.045 -0.541 -5.997 1.00 93.44 95 GLN A O 1
ATOM 797 N N . THR A 1 96 ? 5.969 -1.393 -6.190 1.00 95.81 96 THR A N 1
ATOM 798 C CA . THR A 1 96 ? 5.273 -0.104 -6.301 1.00 95.81 96 THR A CA 1
ATOM 799 C C . THR A 1 96 ? 5.318 0.623 -4.965 1.00 95.81 96 THR A C 1
ATOM 801 O O . THR A 1 96 ? 4.900 0.073 -3.943 1.00 95.81 96 THR A O 1
ATOM 804 N N . VAL A 1 97 ? 5.727 1.892 -4.956 1.00 97.06 97 VAL A N 1
ATOM 805 C CA . VAL A 1 97 ? 5.653 2.712 -3.743 1.00 97.06 97 VAL A CA 1
ATOM 806 C C . VAL A 1 97 ? 4.222 3.129 -3.430 1.00 97.06 97 VAL A C 1
ATOM 808 O O . VAL A 1 97 ? 3.494 3.698 -4.251 1.00 97.06 97 VAL A O 1
ATOM 811 N N . ILE A 1 98 ? 3.845 2.918 -2.173 1.00 97.31 98 ILE A N 1
ATOM 812 C CA . ILE A 1 98 ? 2.580 3.355 -1.597 1.00 97.31 98 ILE A CA 1
ATOM 813 C C . ILE A 1 98 ? 2.803 4.217 -0.358 1.00 97.31 98 ILE A C 1
ATOM 815 O O . ILE A 1 98 ? 3.817 4.109 0.334 1.00 97.31 98 ILE A O 1
ATOM 819 N N . LYS A 1 99 ? 1.826 5.075 -0.062 1.00 97.69 99 LYS A N 1
ATOM 820 C CA . LYS A 1 99 ? 1.801 5.913 1.137 1.00 97.69 99 LYS A CA 1
ATOM 821 C C . LYS A 1 99 ? 0.555 5.618 1.960 1.00 97.69 99 LYS A C 1
ATOM 823 O O . LYS A 1 99 ? -0.551 5.718 1.431 1.00 97.69 99 LYS A O 1
ATOM 828 N N . TYR A 1 100 ? 0.739 5.359 3.248 1.00 97.31 100 TYR A N 1
ATOM 829 C CA . TYR A 1 100 ? -0.335 5.392 4.232 1.00 97.31 100 TYR A CA 1
ATOM 830 C C . TYR A 1 100 ? -0.359 6.737 4.947 1.00 97.31 100 TYR A C 1
ATOM 832 O O . TYR A 1 100 ? 0.673 7.278 5.350 1.00 97.31 100 TYR A O 1
ATOM 840 N N . GLU A 1 101 ? -1.559 7.267 5.120 1.00 97.50 101 GLU A N 1
ATOM 841 C CA . GLU A 1 101 ? -1.856 8.438 5.929 1.00 97.50 101 GLU A CA 1
ATOM 842 C C . GLU A 1 101 ? -2.912 8.063 6.958 1.00 97.50 101 GLU A C 1
ATOM 844 O O . GLU A 1 101 ? -3.958 7.517 6.615 1.00 97.50 101 GLU A O 1
ATOM 849 N N . TYR A 1 102 ? -2.623 8.363 8.213 1.00 96.00 102 TYR A N 1
ATOM 850 C CA . TYR A 1 102 ? -3.420 7.968 9.360 1.00 96.00 102 TYR A CA 1
ATOM 851 C C . TYR A 1 102 ? -4.178 9.182 9.864 1.00 96.00 102 TYR A C 1
ATOM 853 O O . TYR A 1 102 ? -3.568 10.219 10.135 1.00 96.00 102 TYR A O 1
ATOM 861 N N . LEU A 1 103 ? -5.502 9.077 9.884 1.00 95.56 103 LEU A N 1
ATOM 862 C CA . LEU A 1 103 ? -6.403 10.214 10.000 1.00 95.56 103 LEU A CA 1
ATOM 863 C C . LEU A 1 103 ? -7.259 10.108 11.261 1.00 95.56 103 LEU A C 1
ATOM 865 O O . LEU A 1 103 ? -7.823 9.046 11.535 1.00 95.56 103 LEU A O 1
ATOM 869 N N . ASP A 1 104 ? -7.383 11.219 11.981 1.00 94.00 104 ASP A N 1
ATOM 870 C CA . ASP A 1 104 ? -8.297 11.343 13.119 1.00 94.00 104 ASP A CA 1
ATOM 871 C C . ASP A 1 104 ? -9.761 11.526 12.672 1.00 94.00 104 ASP A C 1
ATOM 873 O O . ASP A 1 104 ? -10.091 11.502 11.481 1.00 94.00 104 ASP A O 1
ATOM 877 N N . GLU A 1 105 ? -10.657 11.741 13.637 1.00 93.06 105 GLU A N 1
ATOM 878 C CA . GLU A 1 105 ? -12.093 11.966 13.408 1.00 93.06 105 GLU A CA 1
ATOM 879 C C . GLU A 1 105 ? -12.412 13.146 12.474 1.00 93.06 105 GLU A C 1
ATOM 881 O O . GLU A 1 105 ? -13.445 13.144 11.806 1.00 93.06 105 GLU A O 1
ATOM 886 N N . LYS A 1 106 ? -11.526 14.145 12.392 1.00 95.06 106 LYS A N 1
ATOM 887 C CA . LYS A 1 106 ? -11.686 15.337 11.544 1.00 95.06 106 LYS A CA 1
ATOM 888 C C . LYS A 1 106 ? -11.012 15.155 10.187 1.00 95.06 106 LYS A C 1
ATOM 890 O O . LYS A 1 106 ? -10.967 16.093 9.392 1.00 95.06 106 LYS A O 1
ATOM 895 N N . GLY A 1 107 ? -10.455 13.973 9.920 1.00 94.19 107 GLY A N 1
ATOM 896 C CA . GLY A 1 107 ? -9.656 13.698 8.733 1.00 94.19 107 GLY A CA 1
ATOM 897 C C . GLY A 1 107 ? -8.279 14.367 8.761 1.00 94.19 107 GLY A C 1
ATOM 898 O O . GLY A 1 107 ? -7.638 14.478 7.711 1.00 94.19 107 GLY A O 1
ATOM 899 N N . LYS A 1 108 ? -7.813 14.845 9.922 1.00 96.12 108 LYS A N 1
ATOM 900 C CA . LYS A 1 108 ? -6.496 15.467 10.065 1.00 96.12 108 LYS A CA 1
ATOM 901 C C . LYS A 1 108 ? -5.425 14.383 10.098 1.00 96.12 108 LYS A C 1
ATOM 903 O O . LYS A 1 108 ? -5.571 13.354 10.749 1.00 96.12 108 LYS A O 1
ATOM 908 N N . LEU A 1 109 ? -4.319 14.649 9.406 1.00 96.88 109 LEU A N 1
ATOM 909 C CA . LEU A 1 109 ? -3.154 13.773 9.401 1.00 96.88 109 LEU A CA 1
ATOM 910 C C . LEU A 1 109 ? -2.523 13.700 10.798 1.00 96.88 109 LEU A C 1
ATOM 912 O O . LEU A 1 109 ? -2.052 14.712 11.318 1.00 96.88 109 LEU A O 1
ATOM 916 N N . MET A 1 110 ? -2.477 12.496 11.361 1.00 94.56 110 MET A N 1
ATOM 917 C CA . MET A 1 110 ? -1.779 12.181 12.606 1.00 94.56 110 MET A CA 1
ATOM 918 C C . MET A 1 110 ? -0.331 11.768 12.319 1.00 94.56 110 MET A C 1
ATOM 920 O O . MET A 1 110 ? 0.607 12.302 12.901 1.00 94.56 110 MET A O 1
ATOM 924 N N . PHE A 1 111 ? -0.148 10.831 11.387 1.00 93.38 111 PHE A N 1
ATOM 925 C CA . PHE A 1 111 ? 1.149 10.315 10.950 1.00 93.38 111 PHE A CA 1
ATOM 926 C C . PHE A 1 111 ? 1.049 9.767 9.523 1.00 93.38 111 PHE A C 1
ATOM 928 O O . PHE A 1 111 ? -0.040 9.566 8.979 1.00 93.38 111 PHE A O 1
ATOM 935 N N . SER A 1 112 ? 2.197 9.542 8.888 1.00 95.88 112 SER A N 1
ATOM 936 C CA . SER A 1 112 ? 2.260 8.925 7.564 1.00 95.88 112 SER A CA 1
ATOM 937 C C . SER A 1 112 ? 3.491 8.055 7.417 1.00 95.88 112 SER A C 1
ATOM 939 O O . SER A 1 112 ? 4.539 8.373 7.974 1.00 95.88 112 SER A O 1
ATOM 941 N N . GLU A 1 113 ? 3.391 7.033 6.583 1.00 95.06 113 GLU A N 1
ATOM 942 C CA . GLU A 1 113 ? 4.529 6.209 6.199 1.00 95.06 113 GLU A CA 1
ATOM 943 C C . GLU A 1 113 ? 4.473 5.840 4.719 1.00 95.06 113 GLU A C 1
ATOM 945 O O . GLU A 1 113 ? 3.419 5.906 4.081 1.00 95.06 113 GLU A O 1
ATOM 950 N N . ARG A 1 114 ? 5.627 5.456 4.175 1.00 95.56 114 ARG A N 1
ATOM 951 C CA . ARG A 1 114 ? 5.744 4.870 2.841 1.00 95.56 114 ARG A CA 1
ATOM 952 C C . ARG A 1 114 ? 6.192 3.426 2.963 1.00 95.56 114 ARG A C 1
ATOM 954 O O . ARG A 1 114 ? 6.964 3.092 3.862 1.00 95.56 114 ARG A O 1
ATOM 961 N N . THR A 1 115 ? 5.717 2.594 2.055 1.00 94.06 115 THR A N 1
ATOM 962 C CA . THR A 1 115 ? 6.091 1.183 1.952 1.00 94.06 115 THR A CA 1
ATOM 963 C C . THR A 1 115 ? 5.797 0.685 0.533 1.00 94.06 115 THR A C 1
ATOM 965 O O . THR A 1 115 ? 5.666 1.513 -0.371 1.00 94.06 115 THR A O 1
ATOM 968 N N . GLY A 1 116 ? 5.723 -0.631 0.327 1.00 94.25 116 GLY A N 1
ATOM 969 C CA . GLY A 1 116 ? 5.526 -1.244 -0.980 1.00 94.25 116 GLY A CA 1
ATOM 970 C C . GLY A 1 116 ? 4.226 -2.018 -1.181 1.00 94.25 116 GLY A C 1
ATOM 971 O O . GLY A 1 116 ? 3.537 -2.421 -0.240 1.00 94.25 116 GLY A O 1
ATOM 972 N N . LEU A 1 117 ? 3.926 -2.209 -2.458 1.00 95.06 117 LEU A N 1
ATOM 973 C CA . LEU A 1 117 ? 2.836 -2.982 -3.033 1.00 95.06 117 LEU A CA 1
ATOM 974 C C . LEU A 1 117 ? 3.417 -3.834 -4.166 1.00 95.06 117 LEU A C 1
ATOM 976 O O . LEU A 1 117 ? 4.274 -3.379 -4.920 1.00 95.06 117 LEU A O 1
ATOM 980 N N . ILE A 1 118 ? 2.909 -5.051 -4.298 1.00 95.00 118 ILE A N 1
ATOM 981 C CA . ILE A 1 118 ? 3.114 -5.919 -5.450 1.00 95.00 118 ILE A CA 1
ATOM 982 C C . ILE A 1 118 ? 1.732 -6.323 -5.941 1.00 95.00 118 ILE A C 1
ATOM 984 O O . ILE A 1 118 ? 1.006 -7.029 -5.244 1.00 95.00 118 ILE A O 1
ATOM 988 N N . GLU A 1 119 ? 1.366 -5.915 -7.143 1.00 94.75 119 GLU A N 1
ATOM 989 C CA . GLU A 1 119 ? 0.220 -6.461 -7.853 1.00 94.75 119 GLU A CA 1
ATOM 990 C C . GLU A 1 119 ? 0.728 -6.984 -9.189 1.00 94.75 119 GLU A C 1
ATOM 992 O O . GLU A 1 119 ? 1.416 -6.293 -9.914 1.00 94.75 119 GLU A O 1
ATOM 997 N N . ASN A 1 120 ? 0.428 -8.239 -9.489 1.00 92.06 120 ASN A N 1
ATOM 998 C CA . ASN A 1 120 ? 0.727 -8.831 -10.781 1.00 92.06 120 ASN A CA 1
ATOM 999 C C . ASN A 1 120 ? -0.284 -9.932 -11.071 1.00 92.06 120 ASN A C 1
ATOM 1001 O O . ASN A 1 120 ? -1.225 -10.173 -10.311 1.00 92.06 120 ASN A O 1
ATOM 1005 N N . ASN A 1 121 ? -0.094 -10.654 -12.172 1.00 90.62 121 ASN A N 1
ATOM 1006 C CA . ASN A 1 121 ? -1.020 -11.723 -12.531 1.00 90.62 121 ASN A CA 1
ATOM 1007 C C . ASN A 1 121 ? -1.076 -12.857 -11.485 1.00 90.62 121 ASN A C 1
ATOM 1009 O O . ASN A 1 121 ? -2.077 -13.561 -11.449 1.00 90.62 121 ASN A O 1
ATOM 1013 N N . ASN A 1 122 ? -0.057 -13.064 -10.647 1.00 90.19 122 ASN A N 1
ATOM 1014 C CA . ASN A 1 122 ? -0.008 -14.178 -9.693 1.00 90.19 122 ASN A CA 1
ATOM 1015 C C . ASN A 1 122 ? -0.531 -13.810 -8.302 1.00 90.19 122 ASN A C 1
ATOM 1017 O O . ASN A 1 122 ? -1.126 -14.661 -7.635 1.00 90.19 122 ASN A O 1
ATOM 1021 N N . ASN A 1 123 ? -0.326 -12.573 -7.850 1.00 92.94 123 ASN A N 1
ATOM 1022 C CA . ASN A 1 123 ? -0.827 -12.126 -6.558 1.00 92.94 123 ASN A CA 1
ATOM 1023 C C . ASN A 1 123 ? -1.030 -10.619 -6.460 1.00 92.94 123 ASN A C 1
ATOM 1025 O O . ASN A 1 123 ? -0.428 -9.830 -7.181 1.00 92.94 123 ASN A O 1
ATOM 1029 N N . ILE A 1 124 ? -1.797 -10.248 -5.441 1.00 94.19 124 ILE A N 1
ATOM 1030 C CA . ILE A 1 124 ? -1.775 -8.925 -4.832 1.00 94.19 124 ILE A CA 1
ATOM 1031 C C . ILE A 1 124 ? -1.195 -9.093 -3.433 1.00 94.19 124 ILE A C 1
ATOM 1033 O O . ILE A 1 124 ? -1.691 -9.888 -2.639 1.00 94.19 124 ILE A O 1
ATOM 1037 N N . TRP A 1 125 ? -0.144 -8.353 -3.131 1.00 93.94 125 TRP A N 1
ATOM 1038 C CA . TRP A 1 125 ? 0.434 -8.247 -1.807 1.00 93.94 125 TRP A CA 1
ATOM 1039 C C . TRP A 1 125 ? 0.669 -6.779 -1.497 1.00 93.94 125 TRP A C 1
ATOM 1041 O O . TRP A 1 125 ? 1.344 -6.081 -2.247 1.00 93.94 125 TRP A O 1
ATOM 1051 N N . ILE A 1 126 ? 0.132 -6.308 -0.385 1.00 93.62 126 ILE A N 1
ATOM 1052 C CA . ILE A 1 126 ? 0.374 -4.952 0.091 1.00 93.62 126 ILE A CA 1
ATOM 1053 C C . ILE A 1 126 ? 1.142 -5.083 1.391 1.00 93.62 126 ILE A C 1
ATOM 1055 O O . ILE A 1 126 ? 0.809 -5.921 2.225 1.00 93.62 126 ILE A O 1
ATOM 1059 N N . HIS A 1 127 ? 2.172 -4.270 1.587 1.00 92.81 127 HIS A N 1
ATOM 1060 C CA . HIS A 1 127 ? 2.784 -4.200 2.898 1.00 92.81 127 HIS A CA 1
ATOM 1061 C C . HIS A 1 127 ? 1.794 -3.540 3.878 1.00 92.81 127 HIS A C 1
ATOM 1063 O O . HIS A 1 127 ? 1.245 -2.475 3.561 1.00 92.81 127 HIS A O 1
ATOM 1069 N N . PRO A 1 128 ? 1.568 -4.115 5.073 1.00 93.19 128 PRO A N 1
ATOM 1070 C CA . PRO A 1 128 ? 0.562 -3.616 6.000 1.00 93.19 128 PRO A CA 1
ATOM 1071 C C . PRO A 1 128 ? 0.880 -2.208 6.524 1.00 93.19 128 PRO A C 1
ATOM 1073 O O . PRO A 1 128 ? 2.063 -1.845 6.626 1.00 93.19 128 PRO A O 1
ATOM 1076 N N . PRO A 1 129 ? -0.155 -1.430 6.899 1.00 92.62 129 PRO A N 1
ATOM 1077 C CA . PRO A 1 129 ? 0.013 -0.268 7.760 1.00 92.62 129 PRO A CA 1
ATOM 1078 C C . PRO A 1 129 ? 0.495 -0.737 9.136 1.00 92.62 129 PRO A C 1
ATOM 1080 O O . PRO A 1 129 ? 0.058 -1.774 9.628 1.00 92.62 129 PRO A O 1
ATOM 1083 N N . ARG A 1 130 ? 1.430 -0.006 9.741 1.00 90.88 130 ARG A N 1
ATOM 1084 C CA . ARG A 1 130 ? 2.194 -0.500 10.893 1.00 90.88 130 ARG A CA 1
ATOM 1085 C C . ARG A 1 130 ? 2.467 0.507 12.007 1.00 90.88 130 ARG A C 1
ATOM 1087 O O . ARG A 1 130 ? 3.299 0.259 12.876 1.00 90.88 130 ARG A O 1
ATOM 1094 N N . GLN A 1 131 ? 1.794 1.645 11.977 1.00 89.62 131 GLN A N 1
ATOM 1095 C CA . GLN A 1 131 ? 1.945 2.689 12.985 1.00 89.62 131 GLN A CA 1
ATOM 1096 C C . GLN A 1 131 ? 0.796 2.626 14.003 1.00 89.62 131 GLN A C 1
ATOM 1098 O O . GLN A 1 131 ? -0.344 2.332 13.641 1.00 89.62 131 GLN A O 1
ATOM 1103 N N . GLY A 1 132 ? 1.092 2.916 15.273 1.00 85.44 132 GLY A N 1
ATOM 1104 C CA . GLY A 1 132 ? 0.108 2.859 16.361 1.00 85.44 132 GLY A CA 1
ATOM 1105 C C . GLY A 1 132 ? -0.547 1.480 16.495 1.00 85.44 132 GLY A C 1
ATOM 1106 O O . GLY A 1 132 ? 0.119 0.453 16.349 1.00 85.44 132 GLY A O 1
ATOM 1107 N N . ASP A 1 133 ? -1.864 1.456 16.709 1.00 84.44 133 ASP A N 1
ATOM 1108 C CA . ASP A 1 133 ? -2.637 0.215 16.879 1.00 84.44 133 ASP A CA 1
ATOM 1109 C C . ASP A 1 133 ? -2.674 -0.663 15.619 1.00 84.44 133 ASP A C 1
ATOM 1111 O O . ASP A 1 133 ? -2.890 -1.871 15.706 1.00 84.44 133 ASP A O 1
ATOM 1115 N N . ALA A 1 134 ? -2.398 -0.094 14.438 1.00 86.62 134 ALA A N 1
ATOM 1116 C CA . ALA A 1 134 ? -2.269 -0.867 13.204 1.00 86.62 134 ALA A CA 1
ATOM 1117 C C . ALA A 1 134 ? -0.985 -1.718 13.175 1.00 86.62 134 ALA A C 1
ATOM 1119 O O . ALA A 1 134 ? -0.868 -2.613 12.344 1.00 86.62 134 ALA A O 1
ATOM 1120 N N . GLY A 1 135 ? -0.039 -1.504 14.102 1.00 86.81 135 GLY A N 1
ATOM 1121 C CA . GLY A 1 135 ? 1.212 -2.263 14.202 1.00 86.81 135 GLY A CA 1
ATOM 1122 C C . GLY A 1 135 ? 1.024 -3.781 14.267 1.00 86.81 135 GLY A C 1
ATOM 1123 O O . GLY A 1 135 ? 1.858 -4.517 13.740 1.00 86.81 135 GLY A O 1
ATOM 1124 N N . ILE A 1 136 ? -0.097 -4.247 14.829 1.00 86.62 136 ILE A N 1
ATOM 1125 C CA . ILE A 1 136 ? -0.448 -5.672 14.897 1.00 86.62 136 ILE A CA 1
ATOM 1126 C C . ILE A 1 136 ? -0.581 -6.322 13.509 1.00 86.62 136 ILE A C 1
ATOM 1128 O O . ILE A 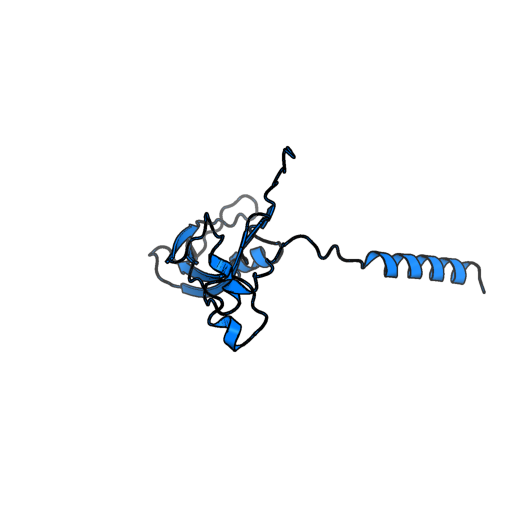1 136 ? -0.323 -7.514 13.356 1.00 86.62 136 ILE A O 1
ATOM 1132 N N . LEU A 1 137 ? -0.914 -5.543 12.475 1.00 87.50 137 LEU A N 1
ATOM 1133 C CA . LEU A 1 137 ? -1.094 -6.039 11.110 1.00 87.50 137 LEU A CA 1
ATOM 1134 C C . LEU A 1 137 ? 0.223 -6.496 10.467 1.00 87.50 137 LEU A C 1
ATOM 1136 O O . LEU A 1 137 ? 0.187 -7.218 9.476 1.00 87.50 137 LEU A O 1
ATOM 1140 N N . GLN A 1 138 ? 1.380 -6.155 11.048 1.00 85.9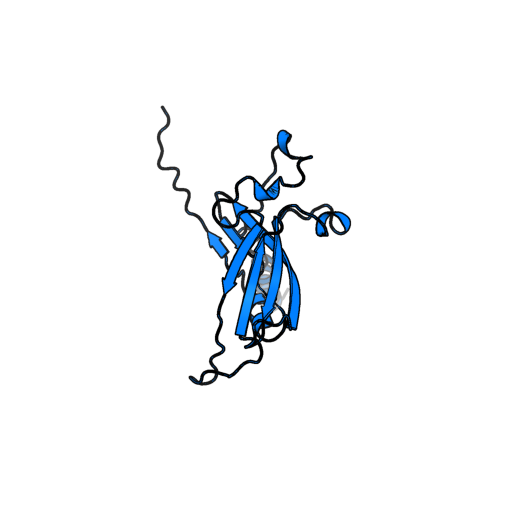4 138 GLN A N 1
ATOM 1141 C CA . GLN A 1 138 ? 2.687 -6.652 10.600 1.00 85.94 138 GLN A CA 1
ATOM 1142 C C . GLN A 1 138 ? 2.915 -8.141 10.876 1.00 85.94 138 GLN A C 1
ATOM 1144 O O . GLN A 1 138 ? 3.826 -8.727 10.297 1.00 85.94 138 GLN A O 1
ATOM 1149 N N . LEU A 1 139 ? 2.126 -8.758 11.761 1.00 84.06 139 LEU A N 1
ATOM 1150 C CA . LEU A 1 139 ? 2.316 -10.164 12.128 1.00 84.06 139 LEU A CA 1
ATOM 1151 C C . LEU A 1 139 ? 1.935 -11.140 11.005 1.00 84.06 139 LEU A C 1
ATOM 1153 O O . LEU A 1 139 ? 2.301 -12.311 11.065 1.00 84.06 139 LEU A O 1
ATOM 1157 N N . SER A 1 140 ? 1.214 -10.675 9.983 1.00 75.12 140 SER A N 1
ATOM 1158 C CA . SER A 1 140 ? 0.790 -11.483 8.839 1.00 75.12 140 SER A CA 1
ATOM 1159 C C . SER A 1 140 ? 0.986 -10.724 7.530 1.00 75.12 140 SER A C 1
ATOM 1161 O O . SER A 1 140 ? 0.939 -9.496 7.509 1.00 75.12 140 SER A O 1
ATOM 1163 N N . ALA A 1 141 ? 1.166 -11.445 6.421 1.00 67.00 141 ALA A N 1
ATOM 1164 C CA . ALA A 1 141 ? 1.146 -10.834 5.096 1.00 67.00 141 ALA A CA 1
ATOM 1165 C C . ALA A 1 141 ? -0.252 -10.242 4.839 1.00 67.00 141 ALA A C 1
ATOM 1167 O O . ALA A 1 141 ? -1.223 -10.986 4.706 1.00 67.00 141 ALA A O 1
ATOM 1168 N N . PHE A 1 142 ? -0.368 -8.911 4.817 1.00 74.06 142 PHE A N 1
ATOM 1169 C CA . PHE A 1 142 ? -1.670 -8.250 4.859 1.00 74.06 142 PHE A CA 1
ATOM 1170 C C . PHE A 1 142 ? -1.779 -7.019 3.944 1.00 74.06 142 PHE A C 1
ATOM 1172 O O . PHE A 1 142 ? -1.087 -6.031 4.188 1.00 74.06 142 PHE A O 1
ATOM 1179 N N . PRO A 1 143 ? -2.783 -6.993 3.046 1.00 85.62 143 PRO A N 1
ATOM 1180 C CA . PRO A 1 143 ? -3.465 -8.144 2.443 1.00 85.62 143 PRO A CA 1
ATOM 1181 C C . PRO A 1 143 ? -2.542 -8.929 1.499 1.00 85.62 143 PRO A C 1
ATOM 1183 O O . PRO A 1 143 ? -1.793 -8.340 0.721 1.00 85.62 143 PRO A O 1
ATOM 1186 N N . TYR A 1 144 ? -2.652 -10.259 1.530 1.00 89.75 144 TYR A N 1
ATOM 1187 C CA . TYR A 1 144 ? -2.105 -11.157 0.513 1.00 89.75 144 TYR A CA 1
ATOM 1188 C C . TYR A 1 144 ? -3.241 -11.924 -0.171 1.00 89.75 144 TYR A C 1
ATOM 1190 O O . TYR A 1 144 ? -4.041 -12.589 0.486 1.00 89.75 144 TYR A O 1
ATOM 1198 N N . ILE A 1 145 ? -3.315 -11.830 -1.495 1.00 90.75 145 ILE A N 1
ATOM 1199 C CA . ILE A 1 145 ? -4.310 -12.495 -2.332 1.00 90.75 145 ILE A CA 1
ATOM 1200 C C . ILE A 1 145 ? -3.563 -13.247 -3.425 1.00 90.75 145 ILE A C 1
ATOM 1202 O O . ILE A 1 145 ? -2.973 -12.635 -4.314 1.00 90.75 145 ILE A O 1
ATOM 1206 N N . LYS A 1 146 ? -3.632 -14.577 -3.395 1.00 89.94 146 LYS A N 1
ATOM 1207 C CA . LYS A 1 146 ? -3.149 -15.421 -4.488 1.00 89.94 146 LYS A CA 1
ATOM 1208 C C . LYS A 1 146 ? -4.194 -15.466 -5.598 1.00 89.94 146 LYS A C 1
ATOM 1210 O O . LYS A 1 146 ? -5.329 -15.887 -5.375 1.00 89.94 146 LYS A O 1
ATOM 1215 N N . LEU A 1 147 ? -3.813 -15.054 -6.798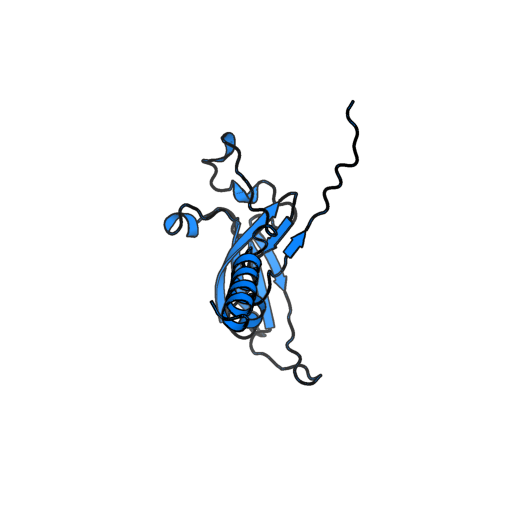 1.00 87.69 147 LEU A N 1
ATOM 1216 C CA . LEU A 1 147 ? -4.674 -15.104 -7.969 1.00 87.69 147 LEU A CA 1
ATOM 1217 C C . LEU A 1 147 ? -4.493 -16.469 -8.640 1.00 87.69 147 LEU A C 1
ATOM 1219 O O . LEU A 1 147 ? -3.418 -16.817 -9.129 1.00 87.69 147 LEU A O 1
ATOM 1223 N N . ASN A 1 148 ? -5.551 -17.280 -8.650 1.00 74.38 148 ASN A N 1
ATOM 1224 C CA . ASN A 1 148 ? -5.550 -18.542 -9.382 1.00 74.38 148 ASN A CA 1
ATOM 1225 C C . ASN A 1 148 ? -5.657 -18.260 -10.882 1.00 74.38 148 ASN A C 1
ATOM 1227 O O . ASN A 1 148 ? -6.744 -18.312 -11.459 1.00 74.38 148 ASN A O 1
ATOM 1231 N N . ASN A 1 149 ? -4.520 -18.038 -11.537 1.00 61.75 149 ASN A N 1
ATOM 1232 C CA . ASN A 1 149 ? -4.443 -18.151 -12.986 1.00 61.75 149 ASN A CA 1
ATOM 1233 C C . ASN A 1 149 ? -4.560 -19.627 -13.356 1.00 61.75 149 ASN A C 1
ATOM 1235 O O . ASN A 1 149 ? -3.565 -20.306 -13.614 1.00 61.75 149 ASN A O 1
ATOM 1239 N N . LYS A 1 150 ? -5.786 -20.154 -13.400 1.00 49.16 150 LYS A N 1
ATOM 1240 C CA . LYS A 1 150 ? -6.034 -21.332 -14.223 1.00 49.16 150 LYS A CA 1
ATOM 1241 C C . LYS A 1 150 ? -5.637 -20.941 -15.645 1.00 49.16 150 LYS A C 1
ATOM 1243 O O . LYS A 1 150 ? -6.401 -20.274 -16.338 1.00 49.16 150 LYS A O 1
ATOM 1248 N N . LYS A 1 151 ? -4.473 -21.400 -16.110 1.00 48.81 151 LYS A N 1
ATOM 1249 C CA . LYS A 1 151 ? -4.326 -21.732 -17.527 1.00 48.81 151 LYS A CA 1
ATOM 1250 C C . LYS A 1 151 ? -5.287 -22.892 -17.782 1.00 48.81 151 LYS A C 1
ATOM 1252 O O . LYS A 1 151 ? -4.891 -24.051 -17.757 1.00 48.81 151 LYS A O 1
ATOM 1257 N N . ASN A 1 152 ? -6.570 -22.586 -17.953 1.00 41.34 152 ASN A N 1
ATOM 1258 C CA . ASN A 1 152 ? -7.431 -23.475 -18.710 1.00 41.34 152 ASN A CA 1
ATOM 1259 C C . ASN A 1 152 ? -6.825 -23.487 -20.115 1.00 41.34 152 ASN A C 1
ATOM 1261 O O . ASN A 1 152 ? -6.679 -22.433 -20.734 1.00 41.34 152 ASN A O 1
ATOM 1265 N N . GLY A 1 153 ? -6.337 -24.657 -20.524 1.00 45.72 153 GLY A N 1
ATOM 1266 C CA . GLY A 1 153 ? -5.644 -24.845 -21.789 1.00 45.72 153 GLY A CA 1
ATOM 1267 C C . GLY A 1 153 ? -6.484 -24.408 -22.983 1.00 45.72 153 GLY A C 1
ATOM 1268 O O . GLY A 1 153 ? -7.703 -24.381 -22.906 1.00 45.72 153 GLY A O 1
ATOM 1269 N N . TYR A 1 154 ? -5.812 -24.044 -24.066 1.00 38.44 154 TYR A N 1
ATOM 1270 C CA . TYR A 1 154 ? -5.694 -24.890 -25.248 1.00 38.44 154 TYR A CA 1
ATOM 1271 C C . TYR A 1 154 ? -4.408 -24.472 -25.961 1.00 38.44 154 TYR A C 1
ATOM 1273 O O . TYR A 1 154 ? -4.199 -23.293 -26.239 1.00 38.44 154 TYR A O 1
ATOM 1281 N N . GLY A 1 155 ? -3.529 -25.443 -26.204 1.00 42.62 155 GLY A N 1
ATOM 1282 C CA . GLY A 1 155 ? -2.692 -25.354 -27.386 1.00 42.62 155 GLY A CA 1
ATOM 1283 C C . GLY A 1 155 ? -3.616 -25.468 -28.593 1.00 42.62 155 GLY A C 1
ATOM 1284 O O . GLY A 1 155 ? -4.469 -26.354 -28.612 1.00 42.62 155 GLY A O 1
ATOM 1285 N N . ASN A 1 156 ? -3.451 -24.548 -29.532 1.00 37.34 156 ASN A N 1
ATOM 1286 C CA . ASN A 1 156 ? -3.741 -24.727 -30.946 1.00 37.34 156 ASN A CA 1
ATOM 1287 C C . ASN A 1 156 ? -2.477 -24.294 -31.682 1.00 37.34 156 ASN A C 1
ATOM 1289 O O . ASN A 1 156 ? -1.971 -23.201 -31.332 1.00 37.34 156 ASN A O 1
#